Protein AF-A0A0D5YPH6-F1 (afdb_monomer_lite)

Foldseek 3Di:
DDPVVVVVVVLLVQLVLLLPDALCLCVVPLCVSPPPHDNLVSVLSNCLRVVVPDPDDDPVSLVVLLVSLVSSVVPDDVVVVVVVVPPPDDDDDSNVSSVVSNVVSVVVVVVD

Radius of gyration: 14.55 Å; chains: 1; bounding box: 31×37×32 Å

pLDDT: mean 85.17, std 11.91, range [43.5, 96.5]

Organism: NCBI:txid516051

Secondary structure (DSSP, 8-state):
--HHHHHHHHHHHHHHHHHT--HHHHHHTTTTSSTT--HHHHHHHHHHHTT---SS--HHHHHHHHHHHHHHHHTS-HHHHHTTS-TT----STTHHHHHHHHHHHHHHTT-

Sequence (112 aa):
MDTKEFDRLQYDSFIERAIKKSVLDIISNRYGFVRNIPKELADDLYAIKSGNLPKKPTKETVNRIKYICELSLSKMSDRRKNMESDPNTFKMDEFSWYQDALKWTESHQKGS

Structure (mmCIF, N/CA/C/O backbone):
data_AF-A0A0D5YPH6-F1
#
_entry.id   AF-A0A0D5YPH6-F1
#
loop_
_atom_site.group_PDB
_atom_site.id
_atom_site.type_symbol
_atom_site.label_atom_id
_atom_site.label_alt_id
_atom_site.label_comp_id
_atom_site.label_asym_id
_atom_site.label_entity_id
_atom_site.label_seq_id
_atom_site.pdbx_PDB_ins_code
_atom_site.Cartn_x
_atom_site.Cartn_y
_atom_site.Cartn_z
_atom_site.occupancy
_atom_site.B_iso_or_equiv
_atom_site.auth_seq_id
_atom_site.auth_comp_id
_atom_site.auth_asym_id
_atom_site.auth_atom_id
_atom_site.pdbx_PDB_model_num
ATOM 1 N N . MET A 1 1 ? 7.910 -20.017 15.841 1.00 59.62 1 MET A N 1
ATOM 2 C CA . MET A 1 1 ? 7.373 -18.918 15.022 1.00 59.62 1 MET A CA 1
ATOM 3 C C . MET A 1 1 ? 6.035 -18.552 15.628 1.00 59.62 1 MET A C 1
ATOM 5 O O . MET A 1 1 ? 5.198 -19.439 15.761 1.00 59.62 1 MET A O 1
ATOM 9 N N . ASP A 1 2 ? 5.897 -17.328 16.130 1.00 81.19 2 ASP A N 1
ATOM 10 C CA . ASP A 1 2 ? 4.641 -16.863 16.730 1.00 81.19 2 ASP A CA 1
ATOM 11 C C . ASP A 1 2 ? 3.589 -16.689 15.620 1.00 81.19 2 ASP A C 1
ATOM 13 O O . ASP A 1 2 ? 3.902 -16.218 14.528 1.00 81.19 2 ASP A O 1
ATOM 17 N N . THR A 1 3 ? 2.341 -17.069 15.889 1.00 81.12 3 THR A N 1
ATOM 18 C CA . THR A 1 3 ? 1.183 -16.843 15.005 1.00 81.12 3 THR A CA 1
ATOM 19 C C . THR A 1 3 ? 1.113 -15.411 14.467 1.00 81.12 3 THR A C 1
ATOM 21 O O . THR A 1 3 ? 0.910 -15.213 13.274 1.00 81.12 3 THR A O 1
ATOM 24 N N . LYS A 1 4 ? 1.410 -14.408 15.303 1.00 84.25 4 LYS A N 1
ATOM 25 C CA . LYS A 1 4 ? 1.404 -12.991 14.897 1.00 84.25 4 LYS A CA 1
ATOM 26 C C . LYS A 1 4 ? 2.506 -12.637 13.901 1.00 84.25 4 LYS A C 1
ATOM 28 O O . LYS A 1 4 ? 2.326 -11.780 13.040 1.00 84.25 4 LYS A O 1
ATOM 33 N N . GLU A 1 5 ? 3.664 -13.272 14.040 1.00 88.06 5 GLU A N 1
ATOM 34 C CA . GLU A 1 5 ? 4.794 -13.085 13.133 1.00 88.06 5 GLU A CA 1
ATOM 35 C C . GLU A 1 5 ? 4.483 -13.692 11.762 1.00 88.06 5 GLU A C 1
ATOM 37 O O . GLU A 1 5 ? 4.755 -13.077 10.731 1.00 88.06 5 GLU A O 1
ATOM 42 N N . PHE A 1 6 ? 3.842 -14.863 11.755 1.00 90.00 6 PHE A N 1
ATOM 43 C CA . PHE A 1 6 ? 3.370 -15.506 10.535 1.00 90.00 6 PHE A CA 1
ATOM 44 C C . PHE A 1 6 ? 2.327 -14.652 9.801 1.00 90.00 6 PHE A C 1
ATOM 46 O O . PHE A 1 6 ? 2.490 -14.398 8.606 1.00 90.00 6 PHE A O 1
ATOM 53 N N . ASP A 1 7 ? 1.316 -14.143 10.511 1.00 88.50 7 ASP A N 1
ATOM 54 C CA . ASP A 1 7 ? 0.269 -13.296 9.923 1.00 88.50 7 ASP A CA 1
ATOM 55 C C . ASP A 1 7 ? 0.855 -12.027 9.294 1.00 88.50 7 ASP A C 1
ATOM 57 O O . ASP A 1 7 ? 0.480 -11.637 8.184 1.00 88.50 7 ASP A O 1
ATOM 61 N N . ARG A 1 8 ? 1.838 -11.411 9.962 1.00 90.31 8 ARG A N 1
ATOM 62 C CA . ARG A 1 8 ? 2.547 -10.244 9.431 1.00 90.31 8 ARG A CA 1
ATOM 63 C C . ARG A 1 8 ? 3.313 -10.576 8.153 1.00 90.31 8 ARG A C 1
ATOM 65 O O . ARG A 1 8 ? 3.180 -9.859 7.168 1.00 90.31 8 ARG A O 1
ATOM 72 N N . LEU A 1 9 ? 4.085 -11.660 8.140 1.00 93.56 9 LEU A N 1
ATOM 73 C CA . LEU A 1 9 ? 4.840 -12.070 6.951 1.00 93.56 9 LEU A CA 1
ATOM 74 C C . LEU A 1 9 ? 3.917 -12.415 5.780 1.00 93.56 9 LEU A C 1
ATOM 76 O O . LEU A 1 9 ? 4.219 -12.105 4.625 1.00 93.56 9 LEU A O 1
ATOM 80 N N . GLN A 1 10 ? 2.768 -13.024 6.071 1.00 92.94 10 GLN A N 1
ATOM 81 C CA . GLN A 1 10 ? 1.750 -13.287 5.066 1.00 92.94 10 GLN A CA 1
ATOM 82 C C . GLN A 1 10 ? 1.179 -11.976 4.501 1.00 92.94 10 GLN A C 1
ATOM 84 O O . GLN A 1 10 ? 1.042 -11.847 3.280 1.00 92.94 10 GLN A O 1
ATOM 89 N N . TYR A 1 11 ? 0.895 -10.998 5.365 1.00 93.56 11 TYR A N 1
ATOM 90 C CA . TYR A 1 11 ? 0.435 -9.665 4.976 1.00 93.56 11 TYR A CA 1
ATOM 91 C C . TYR A 1 11 ? 1.459 -8.931 4.097 1.00 93.56 11 TYR A C 1
ATOM 93 O O . TYR A 1 11 ? 1.122 -8.468 3.005 1.00 93.56 11 TYR A O 1
ATOM 101 N N . ASP A 1 12 ? 2.726 -8.923 4.506 1.00 94.69 12 ASP A N 1
ATOM 102 C CA . ASP A 1 12 ? 3.831 -8.321 3.756 1.00 94.69 12 ASP A CA 1
ATOM 103 C C . ASP A 1 12 ? 3.989 -8.980 2.379 1.00 94.69 12 ASP A C 1
ATOM 105 O O . ASP A 1 12 ? 4.103 -8.300 1.358 1.00 94.69 12 ASP A O 1
ATOM 109 N N . SER A 1 13 ? 3.880 -10.311 2.315 1.00 94.25 13 SER A N 1
ATOM 110 C CA . SER A 1 13 ? 3.902 -11.055 1.054 1.00 94.25 1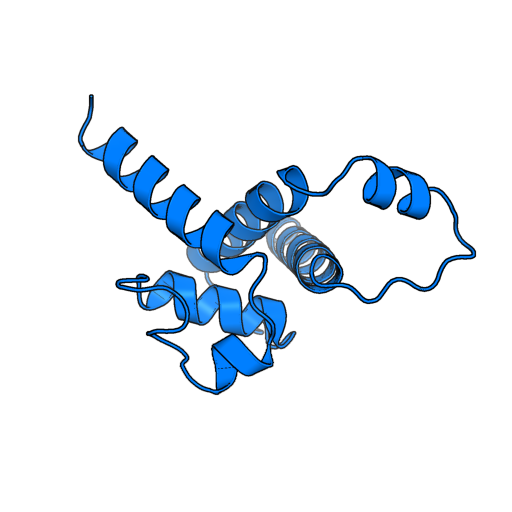3 SER A CA 1
ATOM 111 C C . SER A 1 13 ? 2.753 -10.671 0.113 1.00 94.25 13 SER A C 1
ATOM 113 O O . SER A 1 13 ? 2.924 -10.675 -1.112 1.00 94.25 13 SER A O 1
ATOM 115 N N . PHE A 1 14 ? 1.555 -10.370 0.630 1.00 94.56 14 PHE A N 1
ATOM 116 C CA . PHE A 1 14 ? 0.462 -9.858 -0.207 1.00 94.56 14 PHE A CA 1
ATOM 117 C C . PHE A 1 14 ? 0.801 -8.485 -0.791 1.00 94.56 14 PHE A C 1
ATOM 119 O O . PHE A 1 14 ? 0.601 -8.283 -1.991 1.00 94.56 14 PHE A O 1
ATOM 126 N N . ILE A 1 15 ? 1.356 -7.581 0.022 1.00 94.44 15 ILE A N 1
ATOM 127 C CA . ILE A 1 15 ? 1.778 -6.246 -0.422 1.00 94.44 15 ILE A CA 1
ATOM 128 C C . ILE A 1 15 ? 2.840 -6.364 -1.516 1.00 94.44 15 ILE A C 1
ATOM 130 O O . ILE A 1 15 ? 2.663 -5.804 -2.595 1.00 94.44 15 ILE A O 1
ATOM 134 N N . GLU A 1 16 ? 3.896 -7.149 -1.300 1.00 92.56 16 GLU A N 1
ATOM 135 C CA . GLU A 1 16 ? 4.983 -7.310 -2.275 1.00 92.56 16 GLU A CA 1
ATOM 136 C C . GLU A 1 16 ? 4.488 -7.819 -3.635 1.00 92.56 16 GLU A C 1
ATOM 138 O O . GLU A 1 16 ? 4.893 -7.319 -4.688 1.00 92.56 16 GLU A O 1
ATOM 143 N N . ARG A 1 17 ? 3.558 -8.781 -3.629 1.00 90.44 17 ARG A N 1
ATOM 144 C CA . ARG A 1 17 ? 2.927 -9.292 -4.856 1.00 90.44 17 ARG A CA 1
ATOM 145 C C . ARG A 1 17 ? 2.044 -8.250 -5.543 1.00 90.44 17 ARG A C 1
ATOM 147 O O . ARG A 1 17 ? 1.886 -8.313 -6.763 1.00 90.44 17 ARG A O 1
ATOM 154 N N . ALA A 1 18 ? 1.478 -7.314 -4.785 1.00 90.44 18 ALA A N 1
ATOM 155 C CA . ALA A 1 18 ? 0.628 -6.247 -5.292 1.00 90.44 18 ALA A CA 1
ATOM 156 C C . ALA A 1 18 ? 1.407 -5.061 -5.883 1.00 90.44 18 ALA A C 1
ATOM 158 O O . ALA A 1 18 ? 0.854 -4.361 -6.732 1.00 90.44 18 ALA A O 1
ATOM 159 N N . ILE A 1 19 ? 2.669 -4.828 -5.492 1.00 87.69 19 ILE A N 1
ATOM 160 C CA . ILE A 1 19 ? 3.477 -3.684 -5.973 1.00 87.69 19 ILE A CA 1
ATOM 161 C C . ILE A 1 19 ? 3.492 -3.629 -7.505 1.00 87.69 19 ILE A C 1
ATOM 163 O O . ILE A 1 19 ? 3.112 -2.612 -8.079 1.00 87.69 19 ILE A O 1
ATOM 167 N N . LYS A 1 20 ? 3.785 -4.764 -8.151 1.00 81.75 20 LYS A N 1
ATOM 168 C CA . LYS A 1 20 ? 3.922 -4.891 -9.615 1.00 81.75 20 LYS A CA 1
ATOM 169 C C . LYS A 1 20 ? 2.597 -4.922 -10.388 1.00 81.75 20 LYS A C 1
ATOM 171 O O . LYS A 1 20 ? 2.592 -5.149 -11.595 1.00 81.75 20 LYS A O 1
ATOM 176 N N . LYS A 1 21 ? 1.456 -4.823 -9.701 1.00 87.12 21 LYS A N 1
ATOM 177 C CA . LYS A 1 21 ? 0.127 -4.894 -10.326 1.00 87.12 21 LYS A CA 1
ATOM 178 C C . LYS A 1 21 ? -0.305 -3.511 -10.775 1.00 87.12 21 LYS A C 1
ATOM 180 O O . LYS A 1 21 ? -0.281 -2.570 -9.987 1.00 87.12 21 LYS A O 1
ATOM 185 N N . SER A 1 22 ? -0.715 -3.376 -12.024 1.00 82.38 22 SER A N 1
ATOM 186 C CA . SER A 1 22 ? -1.246 -2.119 -12.535 1.00 82.38 22 SER A CA 1
ATOM 187 C C . SER A 1 22 ? -2.583 -1.774 -11.870 1.00 82.38 22 SER A C 1
ATOM 189 O O . SER A 1 22 ? -3.264 -2.630 -11.302 1.00 82.38 22 SER A O 1
ATOM 191 N N . VAL A 1 23 ? -3.002 -0.512 -11.982 1.00 81.00 23 VAL A N 1
ATOM 192 C CA . VAL A 1 23 ? -4.356 -0.095 -11.578 1.00 81.00 23 VAL A CA 1
ATOM 193 C C . VAL A 1 23 ? -5.419 -0.924 -12.314 1.00 81.00 23 VAL A C 1
ATOM 195 O O . VAL A 1 23 ? -6.426 -1.303 -11.723 1.00 81.00 23 VAL A O 1
ATOM 198 N N . LEU A 1 24 ? -5.170 -1.263 -13.585 1.00 83.94 24 LEU A N 1
ATOM 199 C CA . LEU A 1 24 ? -6.071 -2.077 -14.406 1.00 83.94 24 LEU A CA 1
ATOM 200 C C . LEU A 1 24 ? -6.206 -3.511 -13.880 1.00 83.94 24 LEU A C 1
ATOM 202 O O . LEU A 1 24 ? -7.311 -4.053 -13.883 1.00 83.94 24 LEU A O 1
ATOM 206 N N . ASP A 1 25 ? -5.126 -4.109 -13.371 1.00 84.62 25 ASP A N 1
ATOM 207 C CA . ASP A 1 25 ? -5.181 -5.432 -12.731 1.00 84.62 25 ASP A CA 1
ATOM 208 C C . ASP A 1 25 ? -6.086 -5.405 -11.493 1.00 84.62 25 ASP A C 1
ATOM 210 O O . ASP A 1 25 ? -6.879 -6.319 -11.269 1.00 84.62 25 ASP A O 1
ATOM 214 N N . ILE A 1 26 ? -6.001 -4.329 -10.704 1.00 84.38 26 ILE A N 1
ATOM 215 C CA . ILE A 1 26 ? -6.831 -4.156 -9.509 1.00 84.38 26 ILE A CA 1
ATOM 216 C C . ILE A 1 26 ? -8.289 -3.875 -9.896 1.00 84.38 26 ILE A C 1
ATOM 218 O O . ILE A 1 26 ? -9.191 -4.435 -9.289 1.00 84.38 26 ILE A O 1
ATOM 222 N N . ILE A 1 27 ? -8.559 -3.052 -10.911 1.00 83.25 27 ILE A N 1
ATOM 223 C CA . ILE A 1 27 ? -9.938 -2.758 -11.342 1.00 83.25 27 ILE A CA 1
ATOM 224 C C . ILE A 1 27 ? -10.612 -4.006 -11.923 1.00 83.25 27 ILE A C 1
ATOM 226 O O . ILE A 1 27 ? -11.756 -4.303 -11.581 1.00 83.25 27 ILE A O 1
ATOM 230 N N . SER A 1 28 ? -9.909 -4.742 -12.787 1.00 85.44 28 SER A N 1
ATOM 231 C CA . SER A 1 28 ? -10.460 -5.916 -13.475 1.00 85.44 28 SER A CA 1
ATOM 232 C C . SER A 1 28 ? -10.724 -7.094 -12.536 1.00 85.44 28 SER A C 1
ATOM 234 O O . SER A 1 28 ? -11.638 -7.877 -12.787 1.00 85.44 28 SER A O 1
ATOM 236 N N . ASN A 1 29 ? -9.965 -7.215 -11.440 1.00 85.81 29 ASN A N 1
ATOM 237 C CA . ASN A 1 29 ? -10.151 -8.274 -10.454 1.00 85.81 29 AS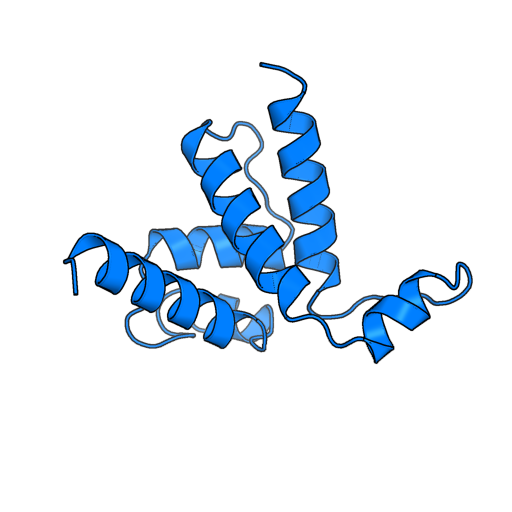N A CA 1
ATOM 238 C C . ASN A 1 29 ? -9.823 -7.810 -9.026 1.00 85.81 29 ASN A C 1
ATOM 240 O O . ASN A 1 29 ? -8.865 -8.276 -8.403 1.00 85.81 29 ASN A O 1
ATOM 244 N N . ARG A 1 30 ? -10.657 -6.916 -8.487 1.00 77.31 30 ARG A N 1
ATOM 245 C CA . ARG A 1 30 ? -10.430 -6.214 -7.209 1.00 77.31 30 ARG A CA 1
ATOM 246 C C . ARG A 1 30 ? -10.071 -7.100 -6.025 1.00 77.31 30 ARG A C 1
ATOM 248 O O . ARG A 1 30 ? -9.278 -6.677 -5.200 1.00 77.31 30 ARG A O 1
ATOM 255 N N . TYR A 1 31 ? -10.593 -8.320 -5.949 1.00 83.69 31 TYR A N 1
ATOM 256 C CA . TYR A 1 31 ? -10.327 -9.234 -4.828 1.00 83.69 31 TYR A CA 1
ATOM 257 C C . TYR A 1 31 ? -9.561 -10.500 -5.232 1.00 83.69 31 TYR A C 1
ATOM 259 O O . TYR A 1 31 ? -9.403 -11.414 -4.426 1.00 83.69 31 TYR A O 1
ATOM 267 N N . GLY A 1 32 ? -9.071 -10.566 -6.471 1.00 82.00 32 GLY A N 1
ATOM 268 C CA . GLY A 1 32 ? -8.352 -11.726 -6.998 1.00 82.00 32 GLY A CA 1
ATOM 269 C C . GLY A 1 32 ? -7.076 -11.389 -7.768 1.00 82.00 32 GLY A C 1
ATOM 270 O O . GLY A 1 32 ? -6.394 -12.309 -8.218 1.00 82.00 32 GLY A O 1
ATOM 271 N N . PHE A 1 33 ? -6.706 -10.107 -7.890 1.00 85.06 33 PHE A N 1
ATOM 272 C CA . PHE A 1 33 ? -5.446 -9.673 -8.513 1.00 85.06 33 PHE A CA 1
ATOM 273 C C . PHE A 1 33 ? -4.204 -10.223 -7.785 1.00 85.06 33 PHE A C 1
ATOM 275 O O . PHE A 1 33 ? -3.137 -10.393 -8.385 1.00 85.06 33 PHE A O 1
ATOM 282 N N . VAL A 1 34 ? -4.368 -10.566 -6.503 1.00 88.88 34 VAL A N 1
ATOM 283 C CA . VAL A 1 34 ? -3.501 -11.465 -5.740 1.00 88.88 34 VAL A CA 1
ATOM 284 C C . VAL A 1 34 ? -4.384 -12.530 -5.085 1.00 88.88 34 VAL A C 1
ATOM 286 O O . VAL A 1 34 ? -5.355 -12.217 -4.401 1.00 88.88 34 VAL A O 1
ATOM 289 N N . ARG A 1 35 ? -4.058 -13.810 -5.293 1.00 87.50 35 ARG A N 1
ATOM 290 C CA . ARG A 1 35 ? -4.834 -14.936 -4.749 1.00 87.50 35 ARG A CA 1
ATOM 291 C C . ARG A 1 35 ? -4.901 -14.864 -3.221 1.00 87.50 35 ARG A C 1
ATOM 293 O O . ARG A 1 35 ? -3.852 -14.789 -2.587 1.00 87.50 35 ARG A O 1
ATOM 300 N N . ASN A 1 36 ? -6.109 -14.982 -2.665 1.00 89.62 36 ASN A N 1
ATOM 301 C CA . ASN A 1 36 ? -6.411 -14.948 -1.226 1.00 89.62 36 ASN A CA 1
ATOM 302 C C . ASN A 1 36 ? -6.064 -13.623 -0.529 1.00 89.62 36 ASN A C 1
ATOM 304 O O . ASN A 1 36 ? -5.852 -13.615 0.682 1.00 89.62 36 ASN A O 1
ATOM 308 N N . ILE A 1 37 ? -5.970 -12.518 -1.273 1.00 91.88 37 ILE A N 1
ATOM 309 C CA . ILE A 1 37 ? -5.727 -11.216 -0.661 1.00 91.88 37 ILE A CA 1
ATOM 310 C C . ILE A 1 37 ? -6.872 -10.855 0.302 1.00 91.88 37 ILE A C 1
ATOM 312 O O . ILE A 1 37 ? -8.043 -11.007 -0.059 1.00 91.88 37 ILE A O 1
ATOM 316 N N . PRO A 1 38 ? -6.569 -10.381 1.523 1.00 92.44 38 PRO A N 1
ATOM 317 C CA . PRO A 1 38 ? -7.595 -9.873 2.420 1.00 92.44 38 PRO A CA 1
ATOM 318 C C . PRO A 1 38 ? -8.363 -8.723 1.765 1.00 92.44 38 PRO A C 1
ATOM 320 O O . PRO A 1 38 ? -7.764 -7.843 1.144 1.00 92.44 38 PRO A O 1
ATOM 323 N N . LYS A 1 39 ? -9.691 -8.714 1.931 1.00 92.00 39 LYS A N 1
ATOM 324 C CA . LYS A 1 39 ? -10.574 -7.697 1.338 1.00 92.00 39 LYS A CA 1
ATOM 325 C C . LYS A 1 39 ? -10.137 -6.275 1.697 1.00 92.00 39 LYS A C 1
ATOM 327 O O . LYS A 1 39 ? -10.090 -5.411 0.833 1.00 92.00 39 LYS A O 1
ATOM 332 N N . GLU A 1 40 ? -9.782 -6.071 2.959 1.00 93.44 40 GLU A N 1
ATOM 333 C CA . GLU A 1 40 ? -9.334 -4.786 3.488 1.00 93.44 40 GLU A CA 1
ATOM 334 C C . GLU A 1 40 ? -8.065 -4.281 2.790 1.00 93.44 40 GLU A C 1
ATOM 336 O O . GLU A 1 40 ? -8.061 -3.179 2.249 1.00 93.44 40 GLU A O 1
ATOM 341 N N . LEU A 1 41 ? -7.037 -5.129 2.688 1.00 93.75 41 LEU A N 1
ATOM 342 C CA . LEU A 1 41 ? -5.805 -4.797 1.972 1.00 93.75 41 LEU A CA 1
ATOM 343 C C . LEU A 1 41 ? -6.071 -4.514 0.485 1.00 93.75 41 LEU A C 1
ATOM 345 O O . LEU A 1 41 ? -5.490 -3.595 -0.088 1.00 93.75 41 LEU A O 1
ATOM 349 N N . ALA A 1 42 ? -6.950 -5.288 -0.152 1.00 93.00 42 ALA A N 1
ATOM 350 C CA . ALA A 1 42 ? -7.343 -5.049 -1.536 1.00 93.00 42 ALA A CA 1
ATOM 351 C C . ALA A 1 42 ? -8.044 -3.692 -1.725 1.00 93.00 42 ALA A C 1
ATOM 353 O O . ALA A 1 42 ? -7.769 -2.990 -2.700 1.00 93.00 42 ALA A O 1
ATOM 354 N N . ASP A 1 43 ? -8.914 -3.306 -0.791 1.00 93.38 43 ASP A N 1
ATOM 355 C CA . ASP A 1 43 ? -9.609 -2.021 -0.815 1.00 93.38 43 ASP A CA 1
ATOM 356 C C . ASP A 1 43 ? -8.648 -0.842 -0.588 1.00 93.38 43 ASP A C 1
ATOM 358 O O . ASP A 1 43 ? -8.739 0.155 -1.309 1.00 93.38 43 ASP A O 1
ATOM 362 N N . ASP A 1 44 ? -7.681 -0.965 0.328 1.00 95.25 44 ASP A N 1
ATOM 363 C CA . ASP A 1 44 ? -6.661 0.071 0.532 1.00 95.25 44 ASP A CA 1
ATOM 364 C C . ASP A 1 44 ? -5.737 0.208 -0.681 1.00 95.25 44 ASP A C 1
ATOM 366 O O . ASP A 1 44 ? -5.455 1.319 -1.126 1.00 95.25 44 ASP A O 1
ATOM 370 N N . LEU A 1 45 ? -5.277 -0.911 -1.253 1.00 93.88 45 LEU A N 1
ATOM 371 C CA . LEU A 1 45 ? -4.435 -0.902 -2.451 1.00 93.88 45 LEU A CA 1
ATOM 372 C C . LEU A 1 45 ? -5.164 -0.281 -3.640 1.00 93.88 45 LEU A C 1
ATOM 374 O O . LEU A 1 45 ? -4.554 0.469 -4.400 1.00 93.88 45 LEU A O 1
ATOM 378 N N . TYR A 1 46 ? -6.463 -0.550 -3.785 1.00 92.25 46 TYR A N 1
ATOM 379 C CA . TYR A 1 46 ? -7.291 0.135 -4.767 1.00 92.25 46 TYR A CA 1
ATOM 380 C C . TYR A 1 46 ? -7.321 1.645 -4.509 1.00 92.25 46 TYR A C 1
ATOM 382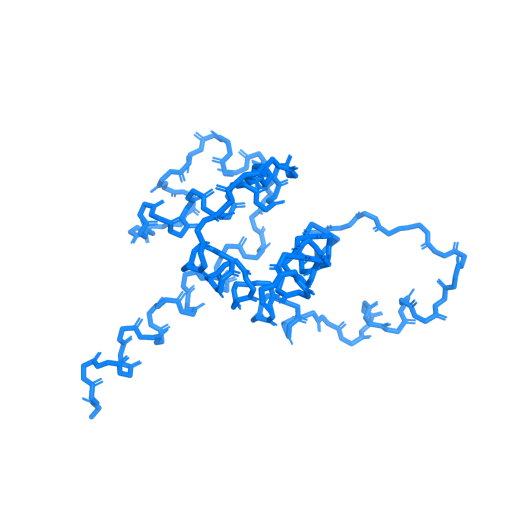 O O . TYR A 1 46 ? -7.022 2.411 -5.421 1.00 92.25 46 TYR A O 1
ATOM 390 N N . ALA A 1 47 ? -7.610 2.077 -3.276 1.00 93.62 47 ALA A N 1
ATOM 391 C CA . ALA A 1 47 ? -7.667 3.495 -2.921 1.00 93.62 47 ALA A CA 1
ATOM 392 C C . ALA A 1 47 ? -6.338 4.222 -3.187 1.00 93.62 47 ALA A C 1
ATOM 394 O O . ALA A 1 47 ? -6.343 5.322 -3.742 1.00 93.62 47 ALA A O 1
ATOM 395 N N . ILE A 1 48 ? -5.208 3.588 -2.852 1.00 94.25 48 ILE A N 1
ATOM 396 C CA . ILE A 1 48 ? -3.858 4.097 -3.119 1.00 94.25 48 ILE A CA 1
ATOM 397 C C . ILE A 1 48 ? -3.630 4.222 -4.629 1.00 94.25 48 ILE A C 1
ATOM 399 O O . ILE A 1 48 ? -3.332 5.307 -5.125 1.00 94.25 48 ILE A O 1
ATOM 403 N N . LYS A 1 49 ? -3.794 3.126 -5.380 1.00 89.75 49 LYS A N 1
ATOM 404 C CA . LYS A 1 49 ? -3.430 3.079 -6.804 1.00 89.75 49 LYS A CA 1
ATOM 405 C C . LYS A 1 49 ? -4.395 3.828 -7.718 1.00 89.75 49 LYS A C 1
ATOM 407 O O . LYS A 1 49 ? -4.007 4.206 -8.817 1.00 89.75 49 LYS A O 1
ATOM 412 N N . SER A 1 50 ? -5.636 4.044 -7.292 1.00 88.31 50 SER A N 1
ATOM 413 C CA . SER A 1 50 ? -6.592 4.877 -8.021 1.00 88.31 50 SER A CA 1
ATOM 414 C C . SER A 1 50 ? -6.546 6.349 -7.594 1.00 88.31 50 SER A C 1
ATOM 416 O O . SER A 1 50 ? -7.345 7.133 -8.099 1.00 88.31 50 SER A O 1
ATOM 418 N N . GLY A 1 51 ? -5.726 6.713 -6.599 1.00 88.56 51 GLY A N 1
ATOM 419 C CA . GLY A 1 51 ? -5.715 8.050 -5.996 1.00 88.56 51 GLY A CA 1
ATOM 420 C C . GLY A 1 51 ? -7.004 8.433 -5.250 1.00 88.56 51 GLY A C 1
ATOM 421 O O . GLY A 1 51 ? -7.190 9.598 -4.908 1.00 88.56 51 GLY A O 1
ATOM 422 N N . ASN A 1 52 ? -7.903 7.478 -4.978 1.00 91.25 52 ASN A N 1
ATOM 423 C CA . ASN A 1 52 ? -9.198 7.727 -4.331 1.00 91.25 52 ASN A CA 1
ATOM 424 C C . ASN A 1 52 ? -9.122 7.433 -2.830 1.00 91.25 52 ASN A C 1
ATOM 426 O O . ASN A 1 52 ? -9.850 6.587 -2.306 1.00 91.25 52 ASN A O 1
ATOM 430 N N . LEU A 1 53 ? -8.216 8.124 -2.139 1.00 94.12 53 LEU A N 1
ATOM 431 C CA . LEU A 1 53 ? -8.046 7.973 -0.697 1.00 94.12 53 LEU A CA 1
ATOM 432 C C . LEU A 1 53 ? -9.276 8.510 0.065 1.00 94.12 53 LEU A C 1
ATOM 434 O O . LEU A 1 53 ? -9.909 9.478 -0.377 1.00 94.12 53 LEU A O 1
ATOM 438 N N . PRO A 1 54 ? -9.646 7.911 1.213 1.00 91.94 54 PRO A N 1
ATOM 439 C CA . PRO A 1 54 ? -10.823 8.337 1.967 1.00 91.94 54 PRO A CA 1
ATOM 440 C C . PRO A 1 54 ? -10.712 9.796 2.431 1.00 91.94 54 PRO A C 1
ATOM 442 O O . PRO A 1 54 ? -9.692 10.208 2.967 1.00 91.94 54 PRO A O 1
ATOM 445 N N . LYS A 1 55 ? -11.785 10.588 2.311 1.00 89.62 55 LYS A N 1
ATOM 446 C CA . LYS A 1 55 ? -11.783 11.995 2.778 1.00 89.62 55 LYS A CA 1
ATOM 447 C C . LYS A 1 55 ? -11.814 12.145 4.304 1.00 89.62 55 LYS A C 1
ATOM 449 O O . LYS A 1 55 ? -11.444 13.188 4.825 1.00 89.62 55 LYS A O 1
ATOM 454 N N . LYS A 1 56 ? -12.335 11.138 5.008 1.00 90.12 56 LYS A N 1
ATOM 455 C CA . LYS A 1 56 ? -12.473 11.099 6.473 1.00 90.12 56 LYS A CA 1
ATOM 456 C C . LYS A 1 56 ? -12.039 9.718 6.978 1.00 90.12 56 LYS A C 1
ATOM 458 O O . LYS A 1 56 ? -12.898 8.904 7.315 1.00 90.12 56 LYS A O 1
ATOM 463 N N . PRO A 1 57 ? -10.739 9.394 6.912 1.00 92.62 57 PRO A N 1
ATOM 464 C CA . PRO A 1 57 ? -10.247 8.077 7.291 1.00 92.62 57 PRO A CA 1
ATOM 465 C C . PRO A 1 57 ? -10.285 7.885 8.812 1.00 92.62 57 PRO A C 1
ATOM 467 O O . PRO A 1 57 ? -10.174 8.842 9.579 1.00 92.62 57 PRO A O 1
ATOM 470 N N . THR A 1 58 ? -10.385 6.635 9.261 1.00 93.62 58 THR A N 1
ATOM 471 C CA . THR A 1 58 ? -10.109 6.291 10.663 1.00 93.62 58 THR A CA 1
ATOM 472 C C . THR A 1 58 ? -8.600 6.262 10.912 1.00 93.62 58 THR A C 1
ATOM 474 O O . THR A 1 58 ? -7.819 6.044 9.984 1.00 93.62 58 THR A O 1
ATOM 477 N N . LYS A 1 59 ? -8.169 6.409 12.174 1.00 93.25 59 LYS A N 1
ATOM 478 C CA . LYS A 1 59 ? -6.747 6.284 12.555 1.00 93.25 59 LYS A CA 1
ATOM 479 C C . LYS A 1 59 ? -6.144 4.945 12.113 1.00 93.25 59 LYS A C 1
ATOM 481 O O . LYS A 1 59 ? -5.009 4.898 11.650 1.00 93.25 59 LYS A O 1
ATOM 486 N N . GLU A 1 60 ? -6.921 3.873 12.224 1.00 93.69 60 GLU A N 1
ATOM 487 C CA . GLU A 1 60 ? -6.539 2.538 11.762 1.00 93.69 60 GLU A CA 1
ATOM 488 C C . GLU A 1 60 ? -6.290 2.503 10.249 1.00 93.69 60 GLU A C 1
ATOM 490 O O . GLU A 1 60 ? -5.235 2.044 9.818 1.00 93.69 60 GLU A O 1
ATOM 495 N N . THR A 1 61 ? -7.198 3.083 9.455 1.00 94.31 61 THR A N 1
ATOM 496 C CA . THR A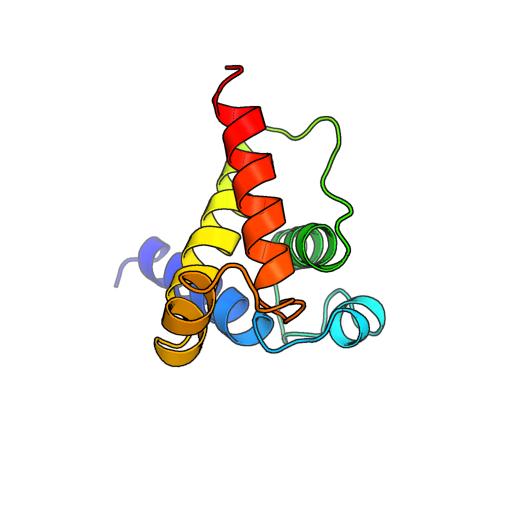 1 61 ? -7.047 3.182 7.994 1.00 94.31 61 THR A CA 1
ATOM 497 C C . THR A 1 61 ? -5.789 3.966 7.621 1.00 94.31 61 THR A C 1
ATOM 499 O O . THR A 1 61 ? -5.012 3.523 6.779 1.00 94.31 61 THR A O 1
ATOM 502 N N . VAL A 1 62 ? -5.544 5.108 8.278 1.00 95.38 62 VAL A N 1
ATOM 503 C CA . VAL A 1 62 ? -4.336 5.921 8.045 1.00 95.38 62 VAL A CA 1
ATOM 504 C C . VAL A 1 62 ? -3.072 5.113 8.337 1.00 95.38 62 VAL A C 1
ATOM 506 O O . VAL A 1 62 ? -2.153 5.100 7.523 1.00 95.38 62 VAL A O 1
ATOM 509 N N . ASN A 1 63 ? -3.028 4.408 9.470 1.00 95.19 63 ASN A N 1
ATOM 510 C CA . ASN A 1 63 ? -1.867 3.606 9.854 1.00 95.19 63 ASN A CA 1
ATOM 511 C C . ASN A 1 63 ? -1.625 2.434 8.897 1.00 95.19 63 ASN A C 1
ATOM 513 O O 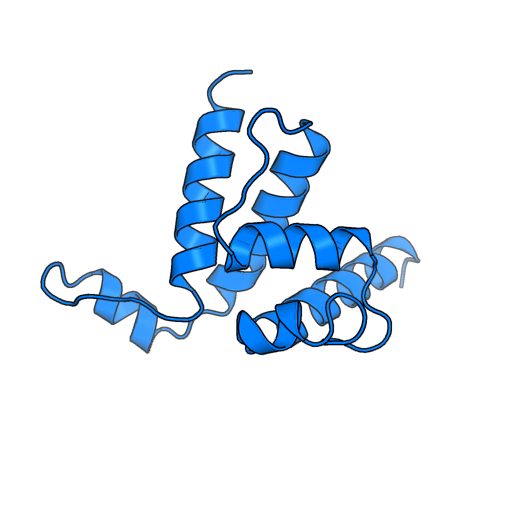. ASN A 1 63 ? -0.478 2.142 8.564 1.00 95.19 63 ASN A O 1
ATOM 517 N N . ARG A 1 64 ? -2.691 1.780 8.431 1.00 95.50 64 ARG A N 1
ATOM 518 C CA . ARG A 1 64 ? -2.591 0.653 7.504 1.00 95.50 64 ARG A CA 1
ATOM 519 C C . ARG A 1 64 ? -2.118 1.096 6.121 1.00 95.50 64 ARG A C 1
ATOM 521 O O . ARG A 1 64 ? -1.196 0.490 5.582 1.00 95.50 64 ARG A O 1
ATOM 528 N N . ILE A 1 65 ? -2.663 2.195 5.591 1.00 96.25 65 ILE A N 1
ATOM 529 C CA . ILE A 1 65 ? -2.193 2.805 4.336 1.00 96.25 65 ILE A CA 1
ATOM 530 C C . ILE A 1 65 ? -0.732 3.236 4.471 1.00 96.25 65 ILE A C 1
ATOM 532 O O . ILE A 1 65 ? 0.069 2.942 3.586 1.00 96.25 65 ILE A O 1
ATOM 536 N N . LYS A 1 66 ? -0.358 3.859 5.596 1.00 96.31 66 LYS A N 1
ATOM 537 C CA . LYS A 1 66 ? 1.030 4.252 5.867 1.00 96.31 66 LYS A CA 1
ATOM 538 C C . LYS A 1 66 ? 1.964 3.047 5.805 1.00 96.31 66 LYS A C 1
ATOM 540 O O . LYS A 1 66 ? 2.942 3.089 5.068 1.00 96.31 66 LYS A O 1
ATOM 545 N N . TYR A 1 67 ? 1.614 1.961 6.493 1.00 96.50 67 TYR A N 1
ATOM 546 C CA . TYR A 1 67 ? 2.395 0.725 6.486 1.00 96.50 67 TYR A CA 1
ATOM 547 C C . TYR A 1 67 ? 2.560 0.144 5.074 1.00 96.50 67 TYR A C 1
ATOM 549 O O . TYR A 1 67 ? 3.671 -0.193 4.665 1.00 96.50 67 TYR A O 1
ATOM 557 N N . ILE A 1 68 ? 1.469 0.070 4.299 1.00 96.19 68 ILE A N 1
ATOM 558 C CA . ILE A 1 68 ? 1.498 -0.412 2.910 1.00 96.19 68 ILE A CA 1
ATOM 559 C C . ILE A 1 68 ? 2.444 0.444 2.062 1.00 96.19 68 ILE A C 1
ATOM 561 O O . ILE A 1 68 ? 3.245 -0.102 1.298 1.00 96.19 68 ILE A O 1
ATOM 565 N N . CYS A 1 69 ? 2.368 1.770 2.190 1.00 95.38 69 CYS A N 1
ATOM 566 C CA . CYS A 1 69 ? 3.213 2.697 1.445 1.00 95.38 69 CYS A CA 1
ATOM 567 C C . CYS A 1 69 ? 4.685 2.587 1.851 1.00 95.38 69 CYS A C 1
ATOM 569 O O . CYS A 1 69 ? 5.531 2.448 0.974 1.00 95.38 69 CYS A O 1
ATOM 571 N N . GLU A 1 70 ? 4.999 2.595 3.148 1.00 94.81 70 GLU A N 1
ATOM 572 C CA . GLU A 1 70 ? 6.371 2.457 3.655 1.00 94.81 70 GLU A CA 1
ATOM 573 C C . GLU A 1 70 ? 7.011 1.148 3.181 1.00 94.81 70 GLU A C 1
ATOM 575 O O . GLU A 1 70 ? 8.116 1.158 2.629 1.00 94.81 70 GLU A O 1
ATOM 580 N N . LEU A 1 71 ? 6.293 0.026 3.309 1.00 95.06 71 LEU A N 1
ATOM 581 C CA . LEU A 1 71 ? 6.784 -1.260 2.829 1.00 95.06 71 LEU A CA 1
ATOM 582 C C . LEU A 1 71 ? 6.977 -1.244 1.310 1.00 95.06 71 LEU A C 1
ATOM 584 O O . LEU A 1 71 ? 8.035 -1.652 0.835 1.00 95.06 71 LEU A O 1
ATOM 588 N N . SER A 1 72 ? 6.007 -0.738 0.545 1.00 93.69 72 SER A N 1
ATOM 589 C CA . SER A 1 72 ? 6.098 -0.700 -0.921 1.00 93.69 72 SER A CA 1
ATOM 590 C C . SER A 1 72 ? 7.277 0.152 -1.391 1.00 93.69 72 SER A C 1
ATOM 592 O O . SER A 1 72 ? 8.078 -0.298 -2.207 1.00 93.69 72 SER A O 1
ATOM 594 N N . LEU A 1 73 ? 7.446 1.348 -0.824 1.00 91.38 73 LEU A N 1
ATOM 595 C CA . LEU A 1 73 ? 8.539 2.262 -1.157 1.00 91.38 73 LEU A CA 1
ATOM 596 C C . LEU A 1 73 ? 9.908 1.711 -0.739 1.00 91.38 73 LEU A C 1
ATOM 598 O O . LEU A 1 73 ? 10.891 1.939 -1.443 1.00 91.38 73 LEU A O 1
ATOM 602 N N . SER A 1 74 ? 9.988 0.911 0.331 1.00 90.94 74 SER A N 1
ATOM 603 C CA . SER A 1 74 ? 11.238 0.232 0.713 1.00 90.94 74 SER A CA 1
ATOM 604 C C . SER A 1 74 ? 11.750 -0.744 -0.359 1.00 90.94 74 SER A C 1
ATOM 606 O O . SER A 1 74 ? 12.954 -0.984 -0.449 1.00 90.94 74 SER A O 1
ATOM 608 N N . LYS A 1 75 ? 10.857 -1.275 -1.210 1.00 89.31 75 LYS A N 1
ATOM 609 C CA . LYS A 1 75 ? 11.190 -2.195 -2.314 1.00 89.31 75 LYS A CA 1
ATOM 610 C C . LYS A 1 75 ? 11.555 -1.478 -3.614 1.00 89.31 75 LYS A C 1
ATOM 612 O O . LYS A 1 75 ? 11.841 -2.133 -4.618 1.00 89.31 75 LYS A O 1
ATOM 617 N N . MET A 1 76 ? 11.548 -0.148 -3.618 1.00 85.56 76 MET A N 1
ATOM 618 C CA . MET A 1 76 ? 11.950 0.645 -4.769 1.00 85.56 76 MET A CA 1
ATOM 619 C C . MET A 1 76 ? 13.435 0.411 -5.090 1.00 85.56 76 MET A C 1
ATOM 621 O O . MET A 1 76 ? 14.292 0.476 -4.209 1.00 85.56 76 MET A O 1
ATOM 625 N N . SER A 1 77 ? 13.749 0.170 -6.367 1.00 80.38 77 SER A N 1
ATOM 626 C CA . SER A 1 77 ? 15.140 0.015 -6.819 1.00 80.38 77 SER A CA 1
ATOM 627 C C . SER A 1 77 ? 15.971 1.280 -6.575 1.00 80.38 77 SER A C 1
ATOM 629 O O . SER A 1 77 ? 15.473 2.394 -6.754 1.00 80.38 77 SER A O 1
ATOM 631 N N . ASP A 1 78 ? 17.260 1.127 -6.274 1.00 77.38 78 ASP A N 1
ATOM 632 C CA . ASP A 1 78 ? 18.160 2.272 -6.059 1.00 77.38 78 ASP A CA 1
ATOM 633 C C . ASP A 1 78 ? 18.292 3.152 -7.307 1.00 77.38 78 ASP A C 1
ATOM 635 O O . ASP A 1 78 ? 18.353 4.375 -7.208 1.00 77.38 78 ASP A O 1
ATOM 639 N N . ARG A 1 79 ? 18.202 2.550 -8.503 1.00 70.19 79 ARG A N 1
ATOM 640 C CA . ARG A 1 79 ? 18.127 3.288 -9.772 1.00 70.19 79 ARG A CA 1
ATOM 641 C C . ARG A 1 79 ? 16.984 4.304 -9.761 1.00 70.19 79 ARG A C 1
ATOM 643 O O . ARG A 1 79 ? 17.163 5.436 -10.196 1.00 70.19 79 ARG A O 1
ATOM 650 N N . ARG A 1 80 ? 15.807 3.909 -9.267 1.00 72.25 80 ARG A N 1
ATOM 651 C CA . ARG A 1 80 ? 14.642 4.795 -9.201 1.00 72.25 80 ARG A CA 1
ATOM 652 C C . ARG A 1 80 ? 14.829 5.884 -8.148 1.00 72.25 80 ARG A C 1
ATOM 654 O O . ARG A 1 80 ? 14.538 7.035 -8.471 1.00 72.25 80 ARG A O 1
ATOM 661 N N . LYS A 1 81 ? 15.360 5.548 -6.967 1.00 71.56 81 LYS A N 1
ATOM 662 C CA . LYS A 1 81 ? 15.689 6.524 -5.912 1.00 71.56 81 LYS A CA 1
ATOM 663 C C . LYS A 1 81 ? 16.642 7.609 -6.432 1.00 71.56 81 LYS A C 1
ATOM 665 O O . LYS A 1 81 ? 16.381 8.791 -6.260 1.00 71.56 81 LYS A O 1
ATOM 670 N N . ASN A 1 82 ? 17.671 7.225 -7.188 1.00 68.50 82 ASN A N 1
ATOM 671 C CA . ASN A 1 82 ? 18.644 8.164 -7.765 1.00 68.50 82 ASN A CA 1
ATOM 672 C C . ASN A 1 82 ? 18.052 9.073 -8.854 1.00 68.50 82 ASN A C 1
ATOM 674 O O . ASN A 1 82 ? 18.467 10.216 -9.008 1.00 68.50 82 ASN A O 1
ATOM 678 N N . MET A 1 83 ? 17.046 8.611 -9.600 1.00 65.69 83 MET A N 1
ATOM 679 C CA . MET A 1 83 ? 16.319 9.494 -10.520 1.00 65.69 83 MET A CA 1
ATOM 680 C C . MET A 1 83 ? 15.422 10.499 -9.766 1.00 65.69 83 MET A C 1
ATOM 682 O O . MET A 1 83 ? 14.823 11.365 -10.382 1.00 65.69 83 MET A O 1
ATOM 686 N N . GLU A 1 84 ? 15.184 10.314 -8.462 1.00 58.59 84 GLU A N 1
ATOM 687 C CA . GLU A 1 84 ? 14.285 11.150 -7.645 1.00 58.59 84 GLU A CA 1
ATOM 688 C C . GLU A 1 84 ? 15.000 12.375 -7.088 1.00 58.59 84 GLU A C 1
ATOM 690 O O . GLU A 1 84 ? 14.383 13.415 -6.896 1.00 58.59 84 GLU A O 1
ATOM 695 N N . SER A 1 85 ? 16.319 12.274 -6.930 1.00 61.50 85 SER A N 1
ATOM 696 C CA . SER A 1 85 ? 17.195 13.418 -6.691 1.00 61.50 85 SER A CA 1
ATOM 697 C C . SER A 1 85 ? 17.348 14.350 -7.900 1.00 61.50 85 SER A C 1
ATOM 699 O O . SER A 1 85 ? 17.952 15.408 -7.750 1.00 61.50 85 SER A O 1
ATOM 701 N N . ASP A 1 86 ? 16.819 13.991 -9.078 1.00 64.81 86 ASP A N 1
ATOM 702 C CA . ASP A 1 86 ? 16.847 14.845 -10.270 1.00 64.81 86 ASP A CA 1
ATOM 703 C C . ASP A 1 86 ? 15.495 15.566 -10.477 1.00 64.81 86 ASP A C 1
ATOM 705 O O . ASP A 1 86 ? 14.505 14.925 -10.852 1.00 64.81 86 ASP A O 1
ATOM 709 N N . PRO A 1 87 ? 15.429 16.896 -10.274 1.00 58.88 87 PRO A N 1
ATOM 710 C CA . PRO A 1 87 ? 14.194 17.671 -10.386 1.00 58.88 87 PRO A CA 1
ATOM 711 C C . PRO A 1 87 ? 13.638 17.777 -11.817 1.00 58.88 87 PRO A C 1
ATOM 713 O O . PRO A 1 87 ? 12.495 18.199 -11.981 1.00 58.88 87 PRO A O 1
ATOM 716 N N . ASN A 1 88 ? 14.396 17.392 -12.851 1.00 59.44 88 ASN A N 1
ATOM 717 C CA . ASN A 1 88 ? 13.965 17.503 -14.250 1.00 59.44 88 ASN A CA 1
ATOM 718 C C . ASN A 1 88 ? 13.301 16.233 -14.806 1.00 59.44 88 ASN A C 1
ATOM 720 O O . ASN A 1 88 ? 12.862 16.220 -15.958 1.00 59.44 88 ASN A O 1
ATOM 724 N N . THR A 1 89 ? 13.203 15.157 -14.019 1.00 59.50 89 THR A N 1
ATOM 725 C CA . THR A 1 89 ? 12.599 13.903 -14.487 1.00 59.50 89 THR A CA 1
ATOM 726 C C . THR A 1 89 ? 11.119 13.833 -14.101 1.00 59.50 89 THR A C 1
ATOM 728 O O . THR A 1 89 ? 10.781 13.678 -12.928 1.00 59.50 89 THR A O 1
ATOM 731 N N . PHE A 1 90 ? 10.214 13.871 -15.089 1.00 52.50 90 PHE A N 1
ATOM 732 C CA . PHE A 1 90 ? 8.806 13.532 -14.855 1.00 52.50 90 PHE A CA 1
ATOM 733 C C . PHE A 1 90 ? 8.662 12.032 -14.587 1.00 52.50 90 PHE A C 1
ATOM 735 O O . PHE A 1 90 ? 9.178 11.185 -15.319 1.00 52.50 90 PHE A O 1
ATOM 742 N N . LYS A 1 91 ? 7.957 11.700 -13.509 1.00 59.19 91 LYS A N 1
ATOM 743 C CA . LYS A 1 91 ? 8.008 10.384 -12.886 1.00 59.19 91 LYS A CA 1
ATOM 744 C C . LYS A 1 91 ? 6.610 9.909 -12.503 1.00 59.19 91 LYS A C 1
ATOM 746 O O . LYS A 1 91 ? 6.219 9.990 -11.345 1.00 59.19 91 LYS A O 1
ATOM 751 N N . MET A 1 92 ? 5.880 9.352 -13.463 1.00 60.41 92 MET A N 1
ATOM 752 C CA . MET A 1 92 ? 4.710 8.518 -13.170 1.00 60.41 92 MET A CA 1
ATOM 753 C C . MET A 1 92 ? 5.070 7.051 -13.379 1.00 60.41 92 MET A C 1
ATOM 755 O O . MET A 1 92 ? 5.145 6.582 -14.511 1.00 60.41 92 MET A O 1
ATOM 759 N N . ASP A 1 93 ? 5.328 6.340 -12.285 1.00 72.69 93 ASP A N 1
ATOM 760 C CA . ASP A 1 93 ? 5.428 4.880 -12.276 1.00 72.69 93 ASP A CA 1
ATOM 761 C C . ASP A 1 93 ? 4.575 4.285 -11.148 1.00 72.69 93 ASP A C 1
ATOM 763 O O . ASP A 1 93 ? 3.842 4.991 -10.455 1.00 72.69 93 ASP A O 1
ATOM 767 N N . GLU A 1 94 ? 4.632 2.964 -10.981 1.00 73.06 94 GLU A N 1
ATOM 768 C CA . GLU A 1 94 ? 3.855 2.246 -9.966 1.00 73.06 94 GLU A CA 1
ATOM 769 C C . GLU A 1 94 ? 4.120 2.726 -8.527 1.00 73.06 94 GLU A C 1
ATOM 771 O O . GLU A 1 94 ? 3.259 2.532 -7.669 1.00 73.06 94 GLU A O 1
ATOM 776 N N . PHE A 1 95 ? 5.252 3.397 -8.269 1.00 85.38 95 PHE A N 1
ATOM 777 C CA . PHE A 1 95 ? 5.617 3.908 -6.949 1.00 85.38 95 PHE A CA 1
ATOM 778 C C . PHE A 1 95 ? 5.075 5.305 -6.644 1.00 85.38 95 PHE A C 1
ATOM 780 O O . PHE A 1 95 ? 4.860 5.612 -5.470 1.00 85.38 95 PHE A O 1
ATOM 787 N N . SER A 1 96 ? 4.803 6.124 -7.665 1.00 86.75 96 SER A N 1
ATOM 788 C CA . SER A 1 96 ? 4.292 7.492 -7.488 1.00 86.75 96 SER A CA 1
ATOM 789 C C . SER A 1 96 ? 2.999 7.515 -6.657 1.00 86.75 96 SER A C 1
ATOM 791 O O . SER A 1 96 ? 2.861 8.319 -5.739 1.00 86.75 96 SER A O 1
ATOM 793 N N . TRP A 1 97 ? 2.100 6.549 -6.882 1.00 89.62 97 TRP A N 1
ATOM 794 C CA . TRP A 1 97 ? 0.855 6.400 -6.115 1.00 89.62 97 TRP A CA 1
ATOM 795 C C . TRP A 1 97 ? 1.093 6.192 -4.616 1.00 89.62 97 TRP A C 1
ATOM 797 O O . TRP A 1 97 ? 0.392 6.763 -3.782 1.00 89.62 97 TRP A O 1
ATOM 807 N N . TYR A 1 98 ? 2.102 5.393 -4.260 1.00 92.31 98 TYR A N 1
ATOM 808 C CA . TYR A 1 98 ? 2.449 5.139 -2.863 1.00 92.31 98 TYR A CA 1
ATOM 809 C C . TYR A 1 98 ? 3.086 6.365 -2.201 1.00 92.31 98 TYR A C 1
ATOM 811 O O . TYR A 1 98 ? 2.866 6.591 -1.014 1.00 92.31 98 TYR A O 1
ATOM 819 N N . GLN A 1 99 ? 3.833 7.185 -2.948 1.00 91.06 99 GLN A N 1
ATOM 820 C CA . GLN A 1 99 ? 4.395 8.440 -2.434 1.00 91.06 99 GLN A CA 1
ATOM 821 C C . GLN A 1 99 ? 3.306 9.466 -2.131 1.00 91.06 99 GLN A C 1
ATOM 823 O O . GLN A 1 99 ? 3.315 10.077 -1.061 1.00 91.06 99 GLN A O 1
ATOM 828 N N . ASP A 1 100 ? 2.352 9.637 -3.044 1.00 91.38 100 ASP A N 1
ATOM 829 C CA . ASP A 1 100 ? 1.238 10.565 -2.849 1.00 91.38 100 ASP A CA 1
ATOM 830 C C . ASP A 1 100 ? 0.339 10.114 -1.694 1.00 91.38 100 ASP A C 1
ATOM 832 O O . ASP A 1 100 ? -0.031 10.920 -0.835 1.00 91.38 100 ASP A O 1
ATOM 836 N N . ALA A 1 101 ? 0.069 8.809 -1.599 1.00 94.06 101 ALA A N 1
ATOM 837 C CA . ALA A 1 101 ? -0.650 8.246 -0.467 1.00 94.06 101 ALA A CA 1
ATOM 838 C C . ALA A 1 101 ? 0.118 8.393 0.854 1.00 94.06 101 ALA A C 1
ATOM 840 O O . ALA A 1 101 ? -0.497 8.70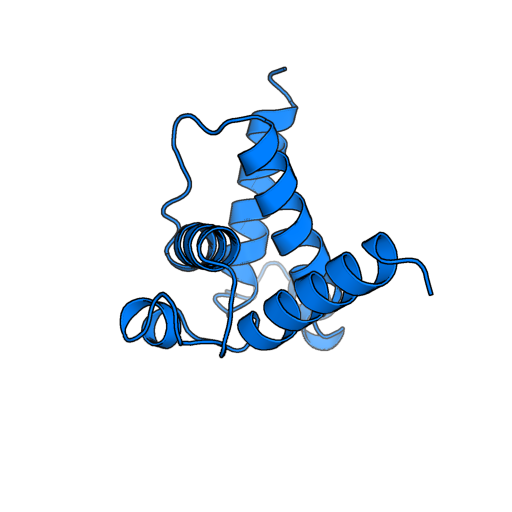8 1.871 1.00 94.06 101 ALA A O 1
ATOM 841 N N . LEU A 1 102 ? 1.447 8.238 0.865 1.00 95.00 102 LEU A N 1
ATOM 842 C CA . LEU A 1 102 ? 2.249 8.460 2.071 1.00 95.00 102 LEU A CA 1
ATOM 843 C C . LEU A 1 102 ? 2.143 9.918 2.545 1.00 95.00 102 LEU A C 1
ATOM 845 O O . LEU A 1 102 ? 1.820 10.151 3.709 1.00 95.00 102 LEU A O 1
ATOM 849 N N . LYS A 1 103 ? 2.286 10.899 1.645 1.00 93.38 103 LYS A N 1
ATOM 850 C CA . LYS A 1 103 ? 2.076 12.325 1.975 1.00 93.38 103 LYS A CA 1
ATOM 851 C C . LYS A 1 103 ? 0.672 12.585 2.526 1.00 93.38 103 LYS A C 1
ATOM 853 O O . LYS A 1 103 ? 0.506 13.346 3.480 1.00 93.38 103 LYS A O 1
ATOM 858 N N . TRP A 1 104 ? -0.344 11.936 1.952 1.00 94.56 104 TRP A N 1
ATOM 859 C CA . TRP A 1 104 ? -1.711 11.991 2.470 1.00 94.56 104 TRP A CA 1
ATOM 860 C C . TRP A 1 104 ? -1.810 11.416 3.893 1.00 94.56 104 TRP A C 1
ATOM 862 O O . TRP A 1 104 ? -2.479 12.013 4.734 1.00 94.56 104 TRP A O 1
ATOM 872 N N . THR A 1 105 ? -1.116 10.321 4.220 1.00 94.75 105 THR A N 1
ATOM 873 C CA . THR A 1 105 ? -1.120 9.799 5.601 1.00 94.75 105 THR A CA 1
ATOM 874 C C . THR A 1 105 ? -0.470 10.770 6.584 1.00 94.75 105 THR A C 1
ATOM 876 O O . THR A 1 105 ? -0.996 10.982 7.674 1.00 94.75 105 THR A O 1
ATOM 879 N N . GLU A 1 106 ? 0.632 11.416 6.196 1.00 91.94 106 GLU A N 1
ATOM 880 C CA . GLU A 1 106 ? 1.348 12.374 7.043 1.00 91.94 106 GLU A CA 1
ATOM 881 C C . GLU A 1 106 ? 0.503 13.612 7.361 1.00 91.94 106 GLU A C 1
ATOM 883 O O . GLU A 1 106 ? 0.519 14.096 8.496 1.00 91.94 106 GLU A O 1
ATOM 888 N N . SER A 1 107 ? -0.273 14.111 6.393 1.00 90.75 107 SER A N 1
ATOM 889 C CA . SER A 1 107 ? -1.163 15.258 6.612 1.00 90.75 107 SER A CA 1
ATOM 890 C C . SER A 1 107 ? -2.311 14.941 7.575 1.00 90.75 107 SER A C 1
ATOM 892 O O . SER A 1 107 ? -2.731 15.818 8.326 1.00 90.75 107 SER A O 1
ATOM 894 N N . HIS A 1 108 ? -2.763 13.684 7.623 1.00 88.50 108 HIS A N 1
ATOM 895 C CA . HIS A 1 108 ? -3.806 13.225 8.546 1.00 88.50 108 HIS A CA 1
ATOM 896 C C . HIS A 1 108 ? -3.260 12.807 9.919 1.00 88.50 108 HIS A C 1
ATOM 898 O O . HIS A 1 108 ? -4.021 12.743 10.881 1.00 88.50 108 HIS A O 1
ATOM 904 N N . GLN A 1 109 ? -1.952 12.559 10.040 1.00 79.88 109 GLN A N 1
ATOM 905 C CA . GLN A 1 109 ? -1.288 12.314 11.326 1.00 79.88 109 GLN A CA 1
ATOM 906 C C . GLN A 1 109 ? -0.889 13.609 12.045 1.00 79.88 109 GLN A C 1
ATOM 908 O O . GLN A 1 109 ? -0.911 13.645 13.269 1.00 79.88 109 GLN A O 1
ATOM 913 N N . LYS A 1 110 ? -0.565 14.682 11.310 1.00 63.38 110 LYS A N 1
ATOM 914 C CA . LYS A 1 110 ? -0.194 15.993 11.885 1.00 63.38 110 LYS A CA 1
ATOM 915 C C . LYS A 1 110 ? -1.374 16.794 12.464 1.00 63.38 110 LYS A C 1
ATOM 917 O O . LYS A 1 110 ? -1.149 17.860 13.027 1.00 63.38 110 LYS A O 1
ATOM 922 N N . GLY A 1 111 ? -2.606 16.304 12.316 1.00 52.31 111 GLY A N 1
ATOM 923 C CA . GLY A 1 111 ? -3.832 16.951 12.801 1.00 52.31 111 GLY A CA 1
ATOM 924 C C . GLY A 1 111 ? -4.538 16.234 13.959 1.00 52.31 111 GLY A C 1
ATOM 925 O O . GLY A 1 111 ? -5.709 16.524 14.189 1.00 52.31 111 GLY A O 1
ATOM 926 N N . SER A 1 112 ? -3.882 15.276 14.631 1.00 43.50 112 SER A N 1
ATOM 927 C CA . SER A 1 112 ? -4.395 14.574 15.828 1.00 43.50 112 SER A CA 1
ATOM 928 C C . SER A 1 112 ? -3.633 14.951 17.089 1.00 43.50 112 SER A C 1
ATOM 930 O O . SER A 1 112 ? -2.396 15.102 16.990 1.00 43.50 112 SER A O 1
#